Protein AF-A0A3B8WGI5-F1 (afdb_monomer_lite)

Secondary structure (DSSP, 8-state):
----HHHHHHHHHHHH----SS-HHHHHHHHHT--HHHHHHHHHHHHHTT-SPPP---

Structure (mmCIF, N/CA/C/O backbone):
data_AF-A0A3B8WGI5-F1
#
_entry.id   AF-A0A3B8WGI5-F1
#
loop_
_atom_site.group_PDB
_atom_site.id
_atom_site.type_symbol
_atom_site.label_atom_id
_atom_site.label_alt_id
_atom_site.label_comp_id
_atom_site.label_asym_id
_atom_site.label_entity_id
_atom_site.label_seq_id
_atom_site.pdbx_PDB_ins_code
_atom_site.Cartn_x
_atom_site.Cartn_y
_atom_site.Cartn_z
_atom_site.occupancy
_atom_site.B_iso_or_equiv
_atom_site.auth_seq_id
_atom_site.auth_comp_id
_atom_site.auth_asym_id
_atom_site.auth_atom_id
_atom_site.pdbx_PDB_model_num
ATOM 1 N N . MET A 1 1 ? -8.605 -9.423 10.813 1.00 62.50 1 MET A N 1
ATOM 2 C CA . MET A 1 1 ? -9.012 -9.092 9.431 1.00 62.50 1 MET A CA 1
ATOM 3 C C . MET A 1 1 ? -8.557 -10.213 8.509 1.00 62.50 1 MET A C 1
ATOM 5 O O . MET A 1 1 ? -7.487 -10.765 8.742 1.00 62.50 1 MET A O 1
ATOM 9 N N . ARG A 1 2 ? -9.360 -10.599 7.513 1.00 75.25 2 ARG A N 1
ATOM 10 C CA . ARG A 1 2 ? -8.906 -11.524 6.468 1.00 75.25 2 ARG A CA 1
ATOM 11 C C . ARG A 1 2 ? -8.379 -10.678 5.314 1.00 75.25 2 ARG A C 1
ATOM 13 O O . ARG A 1 2 ? -9.186 -10.081 4.620 1.00 75.25 2 ARG A O 1
ATOM 20 N N . LEU A 1 3 ? -7.056 -10.612 5.176 1.00 82.88 3 LEU A N 1
ATOM 21 C CA . LEU A 1 3 ? -6.399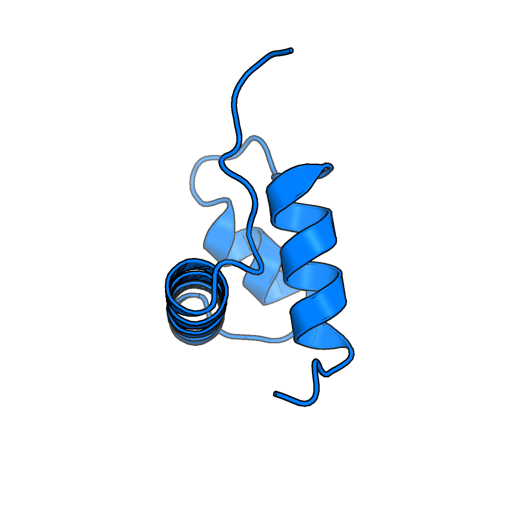 -9.964 4.039 1.00 82.88 3 LEU A CA 1
ATOM 22 C C . LEU A 1 3 ? -6.753 -10.735 2.770 1.00 82.88 3 LEU A C 1
ATOM 24 O O . LEU A 1 3 ? -6.506 -11.948 2.703 1.00 82.88 3 LEU A O 1
ATOM 28 N N . ASP A 1 4 ? -7.345 -10.050 1.800 1.00 88.81 4 ASP A N 1
ATOM 29 C CA . ASP A 1 4 ? -7.605 -10.631 0.491 1.00 88.81 4 ASP A CA 1
ATOM 30 C C . ASP A 1 4 ? -6.343 -10.580 -0.397 1.00 88.81 4 ASP A C 1
ATOM 32 O O . ASP A 1 4 ? -5.251 -10.184 0.028 1.00 88.81 4 ASP A O 1
ATOM 36 N N . ALA A 1 5 ? -6.455 -11.083 -1.627 1.00 89.44 5 ALA A N 1
ATOM 37 C CA . ALA A 1 5 ? -5.329 -11.088 -2.554 1.00 89.44 5 ALA A CA 1
ATOM 38 C C . ALA A 1 5 ? -4.898 -9.665 -2.954 1.00 89.44 5 ALA A C 1
ATOM 40 O O . ALA A 1 5 ? -3.701 -9.431 -3.117 1.00 89.44 5 ALA A O 1
ATOM 41 N N . ALA A 1 6 ? -5.844 -8.728 -3.066 1.00 88.94 6 ALA A N 1
ATOM 42 C CA . ALA A 1 6 ? -5.565 -7.346 -3.433 1.00 88.94 6 ALA A CA 1
ATOM 43 C C . ALA A 1 6 ? -4.867 -6.602 -2.288 1.00 88.94 6 ALA A C 1
ATOM 45 O O . ALA A 1 6 ? -3.886 -5.914 -2.536 1.00 88.94 6 ALA A O 1
ATOM 46 N N . ASP A 1 7 ? -5.274 -6.816 -1.034 1.00 89.19 7 ASP A N 1
ATOM 47 C CA . ASP A 1 7 ? -4.623 -6.229 0.142 1.00 89.19 7 ASP A CA 1
ATOM 48 C C . ASP A 1 7 ? -3.159 -6.660 0.243 1.00 89.19 7 ASP A C 1
ATOM 50 O O . ASP A 1 7 ? -2.280 -5.853 0.532 1.00 89.19 7 ASP A O 1
ATOM 54 N N . ARG A 1 8 ? -2.868 -7.937 -0.032 1.00 89.44 8 ARG A N 1
ATOM 55 C CA . ARG A 1 8 ? -1.485 -8.439 -0.039 1.00 89.44 8 ARG A CA 1
ATOM 56 C C . ARG A 1 8 ? -0.646 -7.792 -1.130 1.00 89.44 8 ARG A C 1
ATOM 58 O O . ARG A 1 8 ? 0.497 -7.436 -0.864 1.00 89.44 8 ARG A O 1
ATOM 65 N N . GLN A 1 9 ? -1.203 -7.645 -2.331 1.00 90.12 9 GLN A N 1
ATOM 66 C CA . GLN A 1 9 ? -0.503 -6.973 -3.423 1.00 90.12 9 GLN A CA 1
ATOM 67 C C . GLN A 1 9 ? -0.320 -5.482 -3.127 1.00 90.12 9 GLN A C 1
ATOM 69 O O . GLN A 1 9 ? 0.764 -4.964 -3.350 1.00 90.12 9 GLN A O 1
ATOM 74 N N . LEU A 1 10 ? -1.312 -4.816 -2.527 1.00 90.25 10 LEU A N 1
ATOM 75 C CA . LEU A 1 10 ? -1.193 -3.436 -2.057 1.00 90.25 10 LEU A CA 1
ATOM 76 C C . LEU A 1 10 ? -0.067 -3.274 -1.041 1.00 90.25 10 LEU A C 1
ATOM 78 O O . LEU A 1 10 ? 0.717 -2.341 -1.166 1.00 90.25 10 LEU A O 1
ATOM 82 N N . ILE A 1 11 ? 0.035 -4.176 -0.062 1.00 89.06 11 ILE A N 1
ATOM 83 C CA . ILE A 1 11 ? 1.109 -4.147 0.937 1.00 89.06 11 ILE A CA 1
ATOM 84 C C . ILE A 1 11 ? 2.473 -4.333 0.268 1.00 89.06 11 ILE A C 1
ATOM 86 O O . ILE A 1 11 ? 3.389 -3.565 0.550 1.00 89.06 11 ILE A O 1
ATOM 90 N N . ASP A 1 12 ? 2.614 -5.318 -0.622 1.00 89.06 12 ASP A N 1
ATOM 91 C CA . ASP A 1 12 ? 3.884 -5.586 -1.305 1.00 89.06 12 ASP A CA 1
ATOM 92 C C . ASP A 1 12 ? 4.297 -4.427 -2.224 1.00 89.06 12 ASP A C 1
ATOM 94 O O . ASP A 1 12 ? 5.424 -3.933 -2.134 1.00 89.06 12 ASP A O 1
ATOM 98 N N . SER A 1 13 ? 3.364 -3.916 -3.034 1.00 88.12 13 SER A N 1
ATOM 99 C CA . SER A 1 13 ? 3.574 -2.731 -3.863 1.00 88.12 13 SER A CA 1
ATOM 100 C C . SER A 1 13 ? 3.932 -1.521 -3.014 1.00 88.12 13 SER A C 1
ATOM 102 O O . SER A 1 13 ? 4.933 -0.874 -3.278 1.00 88.12 13 SER A O 1
ATOM 104 N N . TYR A 1 14 ? 3.195 -1.245 -1.944 1.00 87.38 14 TYR A N 1
ATOM 105 C CA . TYR A 1 14 ? 3.457 -0.085 -1.099 1.00 87.38 14 TYR A CA 1
ATOM 106 C C . TYR A 1 14 ? 4.800 -0.171 -0.350 1.00 87.38 14 TYR A C 1
ATOM 108 O O . TYR A 1 14 ? 5.467 0.845 -0.166 1.00 87.38 14 TYR A O 1
ATOM 116 N N . GLN A 1 15 ? 5.224 -1.367 0.076 1.00 84.50 15 GLN A N 1
ATOM 117 C CA . GLN A 1 15 ? 6.455 -1.552 0.857 1.00 84.50 15 GLN A CA 1
ATOM 118 C C . GLN A 1 15 ? 7.717 -1.736 0.008 1.00 84.50 15 GLN A C 1
ATOM 120 O O . GLN A 1 15 ? 8.795 -1.326 0.435 1.00 84.50 15 GLN A O 1
ATOM 125 N N . ARG A 1 16 ? 7.617 -2.408 -1.145 1.00 83.44 16 ARG A N 1
ATOM 126 C CA . ARG A 1 16 ? 8.779 -2.846 -1.941 1.00 83.44 16 ARG A CA 1
ATOM 127 C C . ARG A 1 16 ? 8.785 -2.298 -3.357 1.00 83.44 16 ARG A C 1
ATOM 129 O O . ARG A 1 16 ? 9.859 -2.042 -3.888 1.00 83.44 16 ARG A O 1
ATOM 136 N N . ASN A 1 17 ? 7.611 -2.137 -3.960 1.00 84.50 17 ASN A N 1
ATOM 137 C CA . ASN A 1 17 ? 7.467 -1.851 -5.387 1.00 84.50 17 ASN A CA 1
ATOM 138 C C . ASN A 1 17 ? 6.631 -0.589 -5.633 1.00 84.50 17 ASN A C 1
ATOM 140 O O . ASN A 1 17 ? 5.777 -0.580 -6.520 1.00 84.50 17 ASN A O 1
ATOM 144 N N . LEU A 1 18 ? 6.840 0.461 -4.828 1.00 85.06 18 LEU A N 1
ATOM 145 C CA . LEU A 1 18 ? 6.048 1.681 -4.948 1.00 85.06 18 LEU A CA 1
ATOM 146 C C . LEU A 1 18 ? 6.397 2.342 -6.291 1.00 85.06 18 LEU A C 1
ATOM 148 O O . LEU A 1 18 ? 7.570 2.666 -6.505 1.00 85.06 18 LEU A O 1
ATOM 152 N N . PRO A 1 19 ? 5.427 2.543 -7.202 1.00 86.88 19 PRO A N 1
ATOM 153 C CA . PRO A 1 19 ? 5.720 3.100 -8.516 1.00 86.88 19 PRO A CA 1
ATOM 154 C C . PRO A 1 19 ? 6.305 4.511 -8.405 1.00 86.88 19 PRO A C 1
ATOM 156 O O . PRO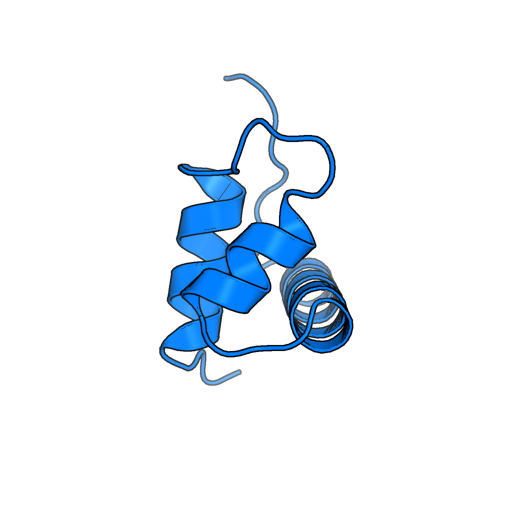 A 1 19 ? 5.708 5.395 -7.797 1.00 86.88 19 PRO A O 1
ATOM 159 N N . VAL A 1 20 ? 7.458 4.757 -9.024 1.00 87.94 20 VAL A N 1
ATOM 160 C CA . VAL A 1 20 ? 8.070 6.095 -9.053 1.00 87.94 20 VAL A CA 1
ATOM 161 C C . VAL A 1 20 ? 7.471 6.886 -10.216 1.00 87.94 20 VAL A C 1
ATOM 163 O O . VAL A 1 20 ? 8.023 6.930 -11.312 1.00 87.94 20 VAL A O 1
ATOM 166 N N . CYS A 1 21 ? 6.296 7.466 -9.990 1.00 88.75 21 CYS A N 1
ATOM 167 C CA . CYS A 1 21 ? 5.556 8.260 -10.971 1.00 88.75 21 CYS A CA 1
ATOM 168 C C . CYS A 1 21 ? 4.761 9.381 -10.282 1.00 88.75 21 CYS A C 1
ATOM 170 O O . CYS A 1 21 ? 4.746 9.472 -9.056 1.00 88.75 21 CYS A O 1
ATOM 172 N N . GLU A 1 22 ? 4.093 10.234 -11.063 1.00 90.56 22 GLU A N 1
ATOM 173 C CA . GLU A 1 22 ? 3.306 11.357 -10.529 1.00 90.56 22 GLU A CA 1
ATOM 174 C C . GLU A 1 22 ? 2.098 10.899 -9.692 1.00 90.56 22 GLU A C 1
ATOM 176 O O . GLU A 1 22 ? 1.720 11.579 -8.739 1.00 90.56 22 GLU A O 1
ATOM 181 N N . ARG A 1 23 ? 1.501 9.743 -10.023 1.00 90.81 23 ARG A N 1
ATOM 182 C CA . ARG A 1 23 ? 0.309 9.192 -9.351 1.00 90.81 23 ARG A CA 1
ATOM 183 C C . ARG A 1 23 ? 0.495 7.707 -8.995 1.00 90.81 23 ARG A C 1
ATOM 185 O O . ARG A 1 23 ? -0.102 6.842 -9.636 1.00 90.81 23 ARG A O 1
ATOM 192 N N . PRO A 1 24 ? 1.301 7.379 -7.967 1.00 90.44 24 PRO A N 1
ATOM 193 C CA . PRO A 1 24 ? 1.631 5.992 -7.618 1.00 90.44 24 PRO A CA 1
ATOM 194 C C . PRO A 1 24 ? 0.411 5.155 -7.227 1.00 90.44 24 PRO A C 1
ATOM 196 O O . PRO A 1 24 ? 0.315 3.991 -7.609 1.00 90.44 24 PRO A O 1
ATOM 199 N N . TYR A 1 25 ? -0.539 5.744 -6.497 1.00 91.06 25 TYR A N 1
ATOM 200 C CA . TYR A 1 25 ? -1.755 5.049 -6.072 1.00 91.06 25 TYR A CA 1
ATOM 201 C C . TYR A 1 25 ? -2.700 4.767 -7.238 1.00 91.06 25 TYR A C 1
ATOM 203 O O . TYR A 1 25 ? -3.295 3.695 -7.280 1.00 91.06 25 TYR A O 1
ATOM 211 N N . GLU A 1 26 ? -2.800 5.682 -8.208 1.00 93.12 26 GLU A N 1
ATOM 212 C CA . GLU A 1 26 ? -3.562 5.452 -9.438 1.00 93.12 26 GLU A CA 1
ATOM 213 C C . GLU A 1 26 ? -2.955 4.303 -10.256 1.00 93.12 26 GLU A C 1
ATOM 215 O O . GLU A 1 26 ? -3.680 3.432 -10.732 1.00 93.12 26 GLU A O 1
ATOM 220 N N . GLU A 1 27 ? -1.628 4.245 -10.376 1.00 92.62 27 GLU A N 1
ATOM 221 C CA . GLU A 1 27 ? -0.951 3.175 -11.117 1.00 92.62 27 GLU A CA 1
ATOM 222 C C . GLU A 1 27 ? -1.098 1.807 -10.427 1.00 92.62 27 GLU A C 1
ATOM 224 O O . GLU A 1 27 ? -1.369 0.787 -11.073 1.00 92.62 27 GLU A O 1
ATOM 229 N N . MET A 1 28 ? -1.007 1.782 -9.093 1.00 91.31 28 MET A N 1
ATOM 230 C CA . MET A 1 28 ? -1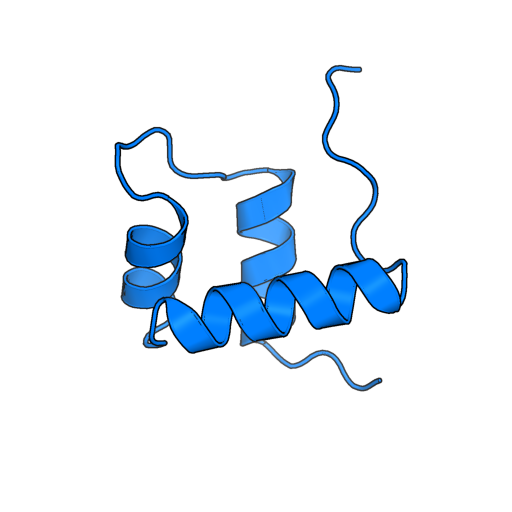.327 0.595 -8.297 1.00 91.31 28 MET A CA 1
ATOM 231 C C . MET A 1 28 ? -2.782 0.167 -8.507 1.00 91.31 28 MET A C 1
ATOM 233 O O . MET A 1 28 ? -3.049 -1.011 -8.728 1.00 91.31 28 MET A O 1
ATOM 237 N N . ALA A 1 29 ? -3.717 1.118 -8.490 1.00 92.50 29 ALA A N 1
ATOM 238 C CA . ALA A 1 29 ? -5.133 0.853 -8.700 1.00 92.50 29 ALA A CA 1
ATOM 239 C C . ALA A 1 29 ? -5.384 0.215 -10.074 1.00 92.50 29 ALA A C 1
ATOM 241 O O . ALA A 1 29 ? -5.999 -0.846 -10.155 1.00 92.50 29 ALA A O 1
ATOM 242 N N . ARG A 1 30 ? -4.802 0.777 -11.141 1.00 91.50 30 ARG A N 1
ATOM 243 C CA . ARG A 1 30 ? -4.877 0.219 -12.502 1.00 91.50 30 ARG A CA 1
ATOM 244 C C . ARG A 1 30 ? -4.345 -1.208 -12.578 1.00 91.50 30 ARG A C 1
ATOM 246 O O . ARG A 1 30 ? -4.991 -2.063 -13.177 1.00 91.50 30 ARG A O 1
ATOM 253 N N . THR A 1 31 ? -3.201 -1.470 -11.950 1.00 89.00 31 THR A N 1
ATOM 254 C CA . THR A 1 31 ? -2.572 -2.802 -11.936 1.00 89.00 31 THR A CA 1
ATOM 255 C C . THR A 1 31 ? -3.446 -3.835 -11.222 1.00 89.00 31 THR A C 1
ATOM 257 O O . THR A 1 31 ? -3.512 -4.993 -11.629 1.00 89.00 31 THR A O 1
ATOM 260 N N . LEU A 1 32 ? -4.145 -3.406 -10.171 1.00 88.19 32 LEU A N 1
ATOM 261 C CA . LEU A 1 32 ? -4.985 -4.254 -9.327 1.00 88.19 32 LEU A CA 1
ATOM 262 C C . LEU A 1 32 ? -6.446 -4.330 -9.789 1.00 88.19 32 LEU A C 1
ATOM 264 O O . LEU A 1 32 ? -7.224 -5.087 -9.211 1.00 88.19 32 LEU A O 1
ATOM 268 N N . GLY A 1 33 ? -6.828 -3.561 -10.814 1.00 92.31 33 GLY A N 1
ATOM 269 C CA . GLY A 1 33 ? -8.218 -3.433 -11.255 1.00 92.31 33 GLY A CA 1
ATOM 270 C C . GLY A 1 33 ? -9.121 -2.735 -10.231 1.00 92.31 33 GLY A C 1
ATOM 271 O O . GLY A 1 33 ? -10.315 -3.018 -10.181 1.00 92.31 33 GLY A O 1
ATOM 272 N N . LEU A 1 34 ? -8.546 -1.861 -9.403 1.00 92.25 34 LEU A N 1
ATOM 273 C CA . LEU A 1 34 ? -9.234 -1.048 -8.401 1.00 92.25 34 LEU A CA 1
ATOM 274 C C . LEU A 1 34 ? -9.280 0.420 -8.842 1.00 92.25 34 LEU A C 1
ATOM 276 O O . LEU A 1 34 ? -8.623 0.831 -9.801 1.00 92.25 34 LEU A O 1
ATOM 280 N N . THR A 1 35 ? -10.030 1.229 -8.106 1.00 94.31 35 THR A N 1
ATOM 281 C CA . THR A 1 35 ? -9.971 2.691 -8.173 1.00 94.31 35 THR A CA 1
ATOM 282 C C . THR A 1 35 ? -8.931 3.248 -7.201 1.00 94.31 35 THR A C 1
ATOM 284 O O . THR A 1 35 ? -8.576 2.617 -6.204 1.00 94.31 35 THR A O 1
ATOM 287 N N . GLU A 1 36 ? -8.431 4.453 -7.480 1.00 92.88 36 GLU A N 1
ATOM 288 C CA . GLU A 1 36 ? -7.482 5.139 -6.591 1.00 92.88 36 GLU A CA 1
ATOM 289 C C . GLU A 1 36 ? -8.068 5.335 -5.180 1.00 92.88 36 GLU A C 1
ATOM 291 O O . GLU A 1 36 ? -7.371 5.135 -4.186 1.00 92.88 36 GLU A O 1
ATOM 296 N N . GLU A 1 37 ? -9.365 5.643 -5.077 1.00 94.25 37 GLU A N 1
ATOM 297 C CA . GLU A 1 37 ? -10.062 5.791 -3.794 1.00 94.25 37 GLU A CA 1
ATOM 298 C C . GLU A 1 37 ? -10.071 4.487 -2.988 1.00 94.25 37 GLU A C 1
ATOM 300 O O . GLU A 1 37 ? -9.770 4.507 -1.794 1.00 94.25 37 GLU A O 1
ATOM 305 N N . GLU A 1 38 ? -10.343 3.345 -3.627 1.00 93.50 38 GLU A N 1
ATOM 306 C CA . GLU A 1 38 ? -10.301 2.035 -2.964 1.00 93.50 38 GLU A CA 1
ATOM 307 C C . GLU A 1 38 ? -8.895 1.690 -2.472 1.00 93.50 38 GLU A C 1
ATOM 309 O O . GLU A 1 38 ? -8.739 1.157 -1.372 1.00 93.50 38 GLU A O 1
ATOM 314 N N . VAL A 1 39 ? -7.864 2.010 -3.261 1.00 92.69 39 VAL A N 1
ATOM 315 C CA . VAL A 1 39 ? -6.464 1.821 -2.860 1.00 92.69 39 VAL A CA 1
ATOM 316 C C . VAL A 1 39 ? -6.152 2.633 -1.608 1.00 92.69 39 VAL A C 1
ATOM 318 O O . VAL A 1 39 ? -5.633 2.081 -0.638 1.00 92.69 39 VAL A O 1
ATOM 321 N N . ILE A 1 40 ? -6.507 3.920 -1.596 1.00 91.75 40 ILE A N 1
ATOM 322 C CA . ILE A 1 40 ? -6.268 4.805 -0.452 1.00 91.75 40 ILE A CA 1
ATOM 323 C C . ILE A 1 40 ? -7.033 4.312 0.780 1.00 91.75 40 ILE A C 1
ATOM 325 O O . ILE A 1 40 ? -6.433 4.165 1.843 1.00 91.75 40 ILE A O 1
ATOM 329 N N . GLN A 1 41 ? -8.323 3.990 0.645 1.00 93.00 41 GLN A N 1
ATOM 330 C CA . GLN A 1 41 ? -9.143 3.483 1.750 1.00 93.00 41 GLN A CA 1
ATOM 331 C C . GLN A 1 41 ? -8.570 2.197 2.353 1.00 93.00 41 GLN A C 1
ATOM 333 O O . GLN A 1 41 ? -8.479 2.070 3.576 1.00 93.00 41 GLN A O 1
ATOM 338 N N . ARG A 1 42 ? -8.145 1.250 1.507 1.00 91.69 42 ARG A N 1
ATOM 339 C CA . ARG A 1 42 ? -7.526 -0.002 1.959 1.00 91.69 42 ARG A CA 1
ATOM 340 C C . ARG A 1 42 ? -6.195 0.256 2.656 1.00 91.69 42 ARG A C 1
ATOM 342 O O . ARG A 1 42 ? -5.983 -0.266 3.746 1.00 91.69 42 ARG A O 1
ATOM 349 N N . LEU A 1 43 ? -5.321 1.085 2.084 1.00 89.75 43 LEU A N 1
ATOM 350 C CA . LEU A 1 43 ? -4.042 1.441 2.707 1.00 89.75 43 LEU A CA 1
ATOM 351 C C . LEU A 1 43 ? -4.241 2.133 4.063 1.00 89.75 43 LEU A C 1
ATOM 353 O O . LEU A 1 43 ? -3.574 1.763 5.028 1.00 89.75 43 LEU A O 1
ATOM 357 N N . SER A 1 44 ? -5.193 3.064 4.175 1.00 90.06 44 SER A N 1
ATOM 358 C CA . SER A 1 44 ? -5.543 3.695 5.453 1.00 90.06 44 SER A CA 1
ATOM 359 C C . SER A 1 44 ? -6.022 2.670 6.482 1.00 90.06 44 SER A C 1
ATOM 361 O O . SER A 1 44 ? -5.501 2.646 7.595 1.00 90.06 44 SER A O 1
ATOM 363 N N . ALA A 1 45 ? -6.925 1.757 6.108 1.00 90.25 45 ALA A N 1
ATOM 364 C CA . ALA A 1 45 ? -7.390 0.697 7.005 1.00 90.25 45 ALA A CA 1
ATOM 365 C C . ALA A 1 45 ? -6.247 -0.236 7.455 1.00 90.25 45 ALA A C 1
ATOM 367 O O . ALA A 1 45 ? -6.175 -0.633 8.619 1.00 90.25 45 ALA A O 1
ATOM 368 N N . LEU A 1 46 ? -5.320 -0.570 6.553 1.00 88.69 46 LEU A N 1
ATOM 369 C CA . LEU A 1 46 ? -4.143 -1.388 6.861 1.00 88.69 46 LEU A CA 1
ATOM 370 C C . LEU A 1 46 ? -3.158 -0.667 7.793 1.00 88.69 46 LEU A C 1
ATOM 372 O O . LEU A 1 46 ? -2.526 -1.305 8.639 1.00 88.69 46 LEU A O 1
ATOM 376 N N . GLN A 1 47 ? -3.034 0.654 7.663 1.00 86.81 47 GLN A N 1
ATOM 377 C CA . GLN A 1 47 ? -2.222 1.484 8.548 1.00 86.81 47 GLN A CA 1
ATOM 378 C C . GLN A 1 47 ? -2.844 1.598 9.945 1.00 86.81 47 GLN A C 1
ATOM 380 O O . GLN A 1 47 ? -2.133 1.439 10.938 1.00 86.81 47 GLN A O 1
ATOM 385 N N . GLU A 1 48 ? -4.158 1.809 10.039 1.00 87.69 48 GLU A N 1
ATOM 386 C CA . GLU A 1 48 ? -4.894 1.838 11.312 1.00 87.69 48 GLU A CA 1
ATOM 387 C C . GLU A 1 48 ? -4.789 0.510 12.069 1.00 87.69 48 GLU A C 1
ATOM 389 O O . GLU A 1 48 ? -4.661 0.490 13.291 1.00 87.69 48 GLU A O 1
ATOM 394 N N . GLN A 1 49 ? -4.768 -0.607 11.341 1.00 85.88 49 GLN A N 1
ATOM 395 C C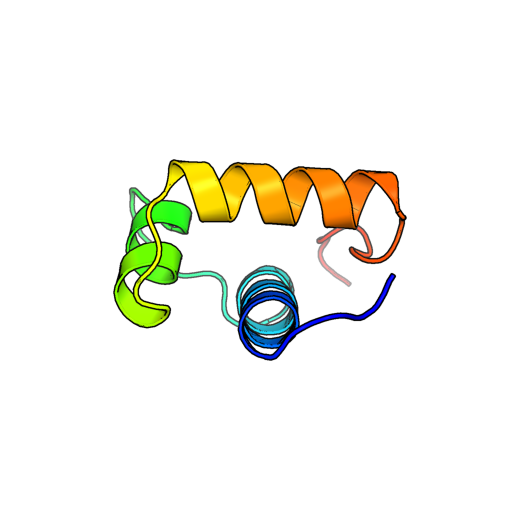A . GLN A 1 49 ? -4.579 -1.939 11.918 1.00 85.88 49 GLN A CA 1
ATOM 396 C C . GLN A 1 49 ? -3.113 -2.299 12.197 1.00 85.88 49 GLN A C 1
ATOM 398 O O . GLN A 1 49 ? -2.833 -3.435 12.575 1.00 85.88 49 GLN A O 1
ATOM 403 N N . GLN A 1 50 ? -2.175 -1.362 12.012 1.00 83.38 50 GLN A N 1
ATOM 404 C CA . GLN A 1 50 ? -0.732 -1.569 12.189 1.00 83.38 50 GLN A CA 1
ATOM 405 C C . GLN A 1 50 ? -0.156 -2.721 11.341 1.00 83.38 50 GLN A C 1
ATOM 407 O O . GLN A 1 50 ? 0.889 -3.279 11.668 1.00 83.38 50 GLN A O 1
ATOM 412 N N . VAL A 1 51 ? -0.824 -3.077 10.237 1.00 83.94 51 VAL A N 1
ATOM 413 C CA . VAL A 1 51 ? -0.343 -4.082 9.273 1.00 83.94 51 VAL A CA 1
ATOM 414 C C . VAL A 1 51 ? 0.748 -3.480 8.388 1.00 83.94 51 VAL A C 1
ATOM 416 O O . VAL A 1 51 ? 1.710 -4.156 8.021 1.00 83.94 51 VAL A O 1
ATOM 419 N N . LEU A 1 52 ? 0.623 -2.191 8.062 1.00 80.56 52 LEU A N 1
ATOM 420 C CA . LEU A 1 52 ? 1.654 -1.438 7.358 1.00 80.56 52 LEU A CA 1
ATOM 421 C C . LEU A 1 52 ? 2.707 -0.923 8.346 1.00 80.56 52 LEU A C 1
ATOM 423 O O . LEU A 1 52 ? 2.495 0.057 9.060 1.00 80.56 52 LEU A O 1
ATOM 427 N N . SER A 1 53 ? 3.876 -1.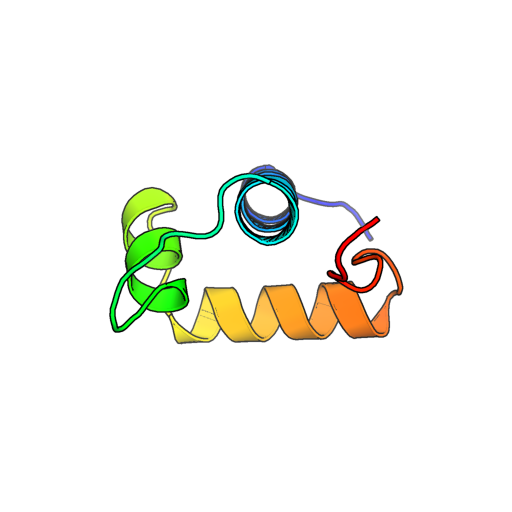561 8.347 1.00 69.31 53 SER A N 1
ATOM 428 C CA . SER A 1 53 ? 5.087 -1.012 8.960 1.00 69.31 53 SER A CA 1
ATOM 429 C C . SER A 1 53 ? 5.489 0.273 8.234 1.00 69.31 53 SER A C 1
ATOM 431 O O . SER A 1 53 ? 5.450 0.336 7.004 1.00 69.31 53 SER A O 1
ATOM 433 N N . ARG A 1 54 ? 5.874 1.308 8.986 1.00 61.41 54 ARG A N 1
ATOM 434 C CA . ARG A 1 54 ? 6.261 2.617 8.440 1.00 61.41 54 ARG A CA 1
ATOM 435 C C . ARG A 1 54 ? 7.366 2.450 7.385 1.00 61.41 54 ARG A C 1
ATOM 437 O O . ARG A 1 54 ? 8.417 1.896 7.692 1.00 61.41 54 ARG A O 1
ATOM 444 N N . VAL A 1 55 ? 7.132 2.947 6.168 1.00 55.91 55 VAL A N 1
ATOM 445 C CA . VAL A 1 55 ? 8.159 3.013 5.119 1.00 55.91 55 VAL A CA 1
ATOM 446 C C . VAL A 1 55 ? 9.157 4.100 5.512 1.00 55.91 55 VAL A C 1
ATOM 448 O O . VAL A 1 55 ? 8.802 5.269 5.664 1.00 55.91 55 VAL A O 1
ATOM 451 N N . GLY A 1 56 ? 10.400 3.696 5.727 1.00 56.56 56 GLY A N 1
ATOM 452 C CA . GLY A 1 56 ? 11.541 4.568 5.963 1.00 56.56 56 GLY A CA 1
ATOM 453 C C . GLY A 1 56 ? 12.806 3.845 5.505 1.00 56.56 56 GLY A C 1
ATOM 454 O O . GLY A 1 56 ? 12.817 2.612 5.515 1.00 56.56 56 GLY A O 1
ATOM 455 N N . PRO A 1 57 ? 13.842 4.572 5.057 1.00 40.91 57 PRO A N 1
ATOM 456 C CA . PRO A 1 57 ? 15.111 3.949 4.715 1.00 40.91 57 PRO A CA 1
ATOM 457 C C . PRO A 1 57 ? 15.652 3.209 5.946 1.00 40.91 57 PRO A C 1
ATOM 459 O O . PRO A 1 57 ? 15.646 3.762 7.048 1.00 40.91 57 PRO A O 1
ATOM 462 N N . VAL A 1 58 ? 16.080 1.964 5.748 1.00 53.09 58 VAL A N 1
ATOM 463 C CA . VAL A 1 58 ? 16.982 1.250 6.664 1.00 53.09 58 VAL A CA 1
ATOM 464 C C . VAL A 1 58 ? 18.410 1.386 6.170 1.00 53.09 58 VAL A C 1
ATOM 466 O O . VAL A 1 58 ? 18.596 1.388 4.932 1.00 53.09 58 VAL A O 1
#

Foldseek 3Di:
DDQDPLLVLLLCCVAPNQDPDPLSLCVSCVVSVHHSVVSVVSVVVCVVVVVRDDHDDD

InterPro domains:
  IPR053953 S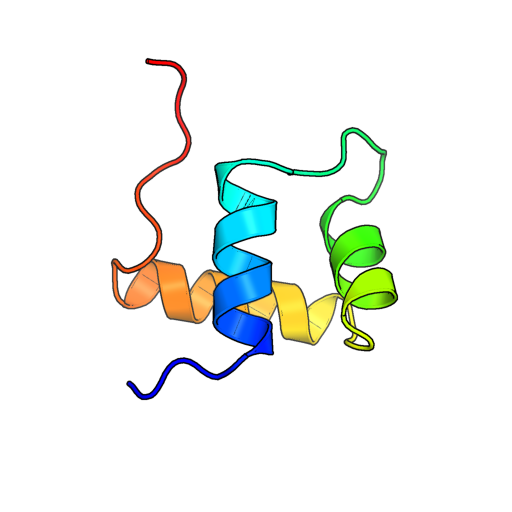iroheme decarboxylase NirL-like, HTH domain [PF22451] (7-51)

Sequence (58 aa):
MRLDAADRQLIDSYQRNLPVCERPYEEMARTLGLTEEEVIQRLSALQEQQVLSRVGPV

Radius of gyration: 10.89 Å; chains: 1; bounding box: 27×23×25 Å

Organism: Marinobacter nauticus (NCBI:txid2743)

pLDDT: mean 85.09, std 11.31, range [40.91, 94.31]